Protein AF-X1CNG4-F1 (afdb_monomer_lite)

Organism: NCBI:txid412755

Sequence (117 aa):
MAKLIKRSDIDSLLSFEGVKAEIEKIETIDIAKAFQDRAEILRIYAKKVGKGLEVQNRCAEIKIRAEKKAGELLKVIPREKSREYQKLHDVTFEPKPSLSELGITNIQSHRWLLINS

pLDDT: mean 71.01, std 15.2, range [30.98, 88.62]

Structure (mmCIF, N/CA/C/O backbone):
data_AF-X1CNG4-F1
#
_entry.id   AF-X1CNG4-F1
#
loop_
_atom_site.group_PDB
_atom_site.id
_atom_site.type_symbol
_atom_site.label_atom_id
_atom_site.label_alt_id
_atom_site.label_comp_id
_atom_site.label_asym_id
_atom_site.label_entity_id
_atom_site.label_seq_id
_atom_site.pdbx_PDB_ins_code
_atom_site.Cartn_x
_atom_site.Cartn_y
_atom_site.Cartn_z
_atom_site.occupancy
_atom_site.B_iso_or_equiv
_atom_site.auth_seq_id
_atom_site.auth_comp_id
_atom_site.auth_asym_id
_atom_site.auth_atom_id
_atom_site.pdbx_PDB_model_num
ATOM 1 N N . MET A 1 1 ? -20.222 -3.733 -8.558 1.00 30.98 1 MET A N 1
ATOM 2 C CA . MET A 1 1 ? -20.655 -4.338 -7.278 1.00 30.98 1 MET A CA 1
ATOM 3 C C . MET A 1 1 ? -19.572 -4.115 -6.231 1.00 30.98 1 MET A C 1
ATOM 5 O O . MET A 1 1 ? -18.460 -4.586 -6.428 1.00 30.98 1 MET A O 1
ATOM 9 N N . ALA A 1 2 ? -19.852 -3.354 -5.170 1.00 37.84 2 ALA A N 1
ATOM 10 C CA . ALA A 1 2 ? -18.886 -3.109 -4.098 1.00 37.84 2 ALA A CA 1
ATOM 11 C C . ALA A 1 2 ? -18.745 -4.376 -3.240 1.00 37.84 2 ALA A C 1
ATOM 13 O O . ALA A 1 2 ? -19.699 -4.799 -2.590 1.00 37.84 2 ALA A O 1
ATOM 14 N N . LYS A 1 3 ? -17.572 -5.013 -3.275 1.00 47.31 3 LYS A N 1
ATOM 15 C CA . LYS A 1 3 ? -17.267 -6.190 -2.456 1.00 47.31 3 LYS A CA 1
ATOM 16 C C . LYS A 1 3 ? -17.283 -5.744 -0.988 1.00 47.31 3 LYS A C 1
ATOM 18 O O . LYS A 1 3 ? -16.450 -4.937 -0.583 1.00 47.31 3 LYS A O 1
ATOM 23 N N . LEU A 1 4 ? -18.283 -6.194 -0.226 1.00 50.19 4 LEU A N 1
ATOM 24 C CA . LEU A 1 4 ? -18.420 -5.903 1.203 1.00 50.19 4 LEU A CA 1
ATOM 25 C C . LEU A 1 4 ? -17.166 -6.393 1.933 1.00 50.19 4 LEU A C 1
ATOM 27 O O . LEU A 1 4 ? -16.911 -7.595 1.991 1.00 50.19 4 LEU A O 1
ATOM 31 N N . ILE A 1 5 ? -16.391 -5.456 2.474 1.00 58.69 5 ILE A N 1
ATOM 32 C CA . ILE A 1 5 ? -15.268 -5.753 3.362 1.00 58.69 5 ILE A CA 1
ATOM 33 C C . ILE A 1 5 ? -15.834 -6.380 4.631 1.00 58.69 5 ILE A C 1
ATOM 35 O O . ILE A 1 5 ? -16.693 -5.790 5.295 1.00 58.69 5 ILE A O 1
ATOM 39 N N . LYS A 1 6 ? -15.378 -7.588 4.956 1.00 64.81 6 LYS A N 1
ATOM 40 C CA . LYS A 1 6 ? -15.821 -8.319 6.142 1.00 64.81 6 LYS A CA 1
ATOM 41 C C . LYS A 1 6 ? -14.988 -7.871 7.341 1.00 64.81 6 LYS A C 1
ATOM 43 O O . LYS A 1 6 ? -13.827 -7.505 7.205 1.00 64.81 6 LYS A O 1
ATOM 48 N N . ARG A 1 7 ? -15.550 -7.963 8.553 1.00 60.12 7 ARG A N 1
ATOM 49 C CA . ARG A 1 7 ? -14.787 -7.734 9.799 1.00 60.12 7 ARG A CA 1
ATOM 50 C C . ARG A 1 7 ? -13.515 -8.590 9.870 1.00 60.12 7 ARG A C 1
ATOM 52 O O . ARG A 1 7 ? -12.504 -8.099 10.352 1.00 60.12 7 ARG A O 1
ATOM 59 N N . SER A 1 8 ? -13.549 -9.800 9.311 1.00 65.25 8 SER A N 1
ATOM 60 C CA . SER A 1 8 ? -12.395 -10.699 9.214 1.00 65.25 8 SER A CA 1
ATOM 61 C C . SER A 1 8 ? -11.216 -10.110 8.434 1.00 65.25 8 SER A C 1
ATOM 63 O O . SER A 1 8 ? -10.079 -10.425 8.754 1.00 65.25 8 SER A O 1
ATOM 65 N N . ASP A 1 9 ? -11.455 -9.230 7.452 1.00 64.81 9 ASP A N 1
ATOM 66 C CA . ASP A 1 9 ? -10.373 -8.572 6.707 1.00 64.81 9 ASP A CA 1
ATOM 67 C C . ASP A 1 9 ? -9.557 -7.620 7.602 1.00 64.81 9 ASP A C 1
ATOM 69 O O . ASP A 1 9 ? -8.378 -7.392 7.348 1.00 64.81 9 ASP A O 1
ATOM 73 N N . ILE A 1 10 ? -10.162 -7.081 8.671 1.00 61.69 10 ILE A N 1
ATOM 74 C CA . ILE A 1 10 ? -9.458 -6.261 9.669 1.00 61.69 10 ILE A CA 1
ATOM 75 C C . ILE A 1 10 ? -8.640 -7.139 10.614 1.00 61.69 10 ILE A C 1
ATOM 77 O O . ILE A 1 10 ? -7.531 -6.763 10.979 1.00 61.69 10 ILE A O 1
ATOM 81 N N . ASP A 1 11 ? -9.154 -8.305 10.998 1.00 63.53 11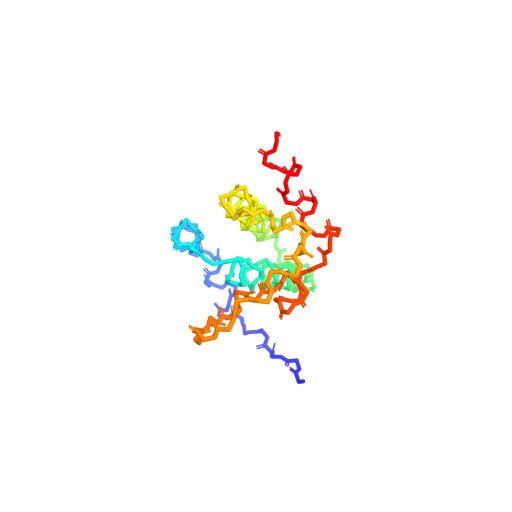 ASP A N 1
ATOM 82 C CA . ASP A 1 11 ? -8.381 -9.265 11.791 1.00 63.53 11 ASP A CA 1
ATOM 83 C C . ASP A 1 11 ? -7.161 -9.774 11.011 1.00 63.53 11 ASP A C 1
ATOM 85 O O . ASP A 1 11 ? -6.067 -9.859 11.562 1.00 63.53 11 ASP A O 1
ATOM 89 N N . SER A 1 12 ? -7.280 -9.968 9.694 1.00 59.53 12 SER A N 1
ATOM 90 C CA . SER A 1 12 ? -6.121 -10.260 8.839 1.00 59.53 12 SER A CA 1
ATOM 91 C C . SER A 1 12 ? -5.092 -9.118 8.794 1.00 59.53 12 SER A C 1
ATOM 93 O O . SER A 1 12 ? -3.903 -9.382 8.631 1.00 59.53 12 SER A O 1
ATOM 95 N N . LEU A 1 13 ? -5.502 -7.857 8.994 1.00 58.56 13 LEU A N 1
ATOM 96 C CA . LEU A 1 13 ? -4.569 -6.729 9.158 1.00 58.56 13 LEU A CA 1
ATOM 97 C C . LEU A 1 13 ? -3.864 -6.724 10.523 1.00 58.56 13 LEU A C 1
ATOM 99 O O . LEU A 1 13 ? -2.798 -6.115 10.656 1.00 58.56 13 LEU A O 1
ATOM 103 N N . LEU A 1 14 ? -4.437 -7.373 11.545 1.00 55.72 14 LEU A N 1
ATOM 104 C CA . LEU A 1 14 ? -3.756 -7.562 12.828 1.00 55.72 14 LEU A CA 1
ATOM 105 C C . LEU A 1 14 ? -2.575 -8.532 12.684 1.00 55.72 14 LEU A C 1
ATOM 107 O O . LEU A 1 14 ? -1.553 -8.303 13.331 1.00 55.72 14 LEU A O 1
ATOM 111 N N . SER A 1 15 ? -2.642 -9.494 11.753 1.00 64.94 15 SER A N 1
ATOM 112 C CA . SER A 1 15 ? -1.526 -10.351 11.301 1.00 64.94 15 SER A CA 1
ATOM 113 C C . SER A 1 15 ? -0.526 -9.615 10.392 1.00 64.94 15 SER A C 1
ATOM 115 O O . SER A 1 15 ? -0.047 -10.140 9.388 1.00 64.94 15 SER A O 1
ATOM 117 N N . PHE A 1 16 ? -0.214 -8.373 10.754 1.00 68.69 16 PHE A N 1
ATOM 118 C CA . PHE A 1 16 ? 0.617 -7.403 10.042 1.00 68.69 16 PHE A CA 1
ATOM 119 C C . PHE A 1 16 ? 1.921 -7.965 9.454 1.00 68.69 16 PHE A C 1
ATOM 121 O O . PHE A 1 16 ? 2.344 -7.543 8.381 1.00 68.69 16 PHE A O 1
ATOM 128 N N . GLU A 1 17 ? 2.549 -8.922 10.131 1.00 73.56 17 GLU A N 1
ATOM 129 C CA . GLU A 1 17 ? 3.792 -9.559 9.686 1.00 73.56 17 GLU A CA 1
ATOM 130 C C . GLU A 1 17 ? 3.605 -10.422 8.433 1.00 73.56 17 GLU A C 1
ATOM 132 O O . GLU A 1 17 ? 4.427 -10.355 7.520 1.00 73.56 17 GLU A O 1
ATOM 137 N N . GLY A 1 18 ? 2.494 -11.159 8.332 1.00 77.56 18 GLY A N 1
ATOM 138 C CA . GLY A 1 18 ? 2.190 -11.976 7.154 1.00 77.56 18 GLY A CA 1
ATOM 139 C C . GLY A 1 18 ? 1.978 -11.117 5.910 1.00 77.56 18 GLY A C 1
ATOM 140 O O . GLY A 1 18 ? 2.535 -11.402 4.854 1.00 77.56 18 GLY A O 1
ATOM 141 N N . VAL A 1 19 ? 1.264 -9.997 6.068 1.00 78.56 19 VAL A N 1
ATOM 142 C CA . VAL A 1 19 ? 1.023 -9.043 4.975 1.00 78.56 19 VAL A CA 1
ATOM 143 C C . VAL A 1 19 ? 2.331 -8.406 4.494 1.00 78.56 19 VAL A C 1
ATOM 145 O O . VAL A 1 19 ? 2.510 -8.202 3.297 1.00 78.56 19 VAL A O 1
ATOM 148 N N . LYS A 1 20 ? 3.279 -8.117 5.398 1.00 80.94 20 LYS A N 1
ATOM 149 C CA . LYS A 1 20 ? 4.606 -7.606 5.007 1.00 80.94 20 LYS A CA 1
ATOM 150 C C . LYS A 1 20 ? 5.382 -8.623 4.177 1.00 80.94 20 LYS A C 1
ATOM 152 O O . LYS A 1 20 ? 5.874 -8.265 3.110 1.00 80.94 20 LYS A O 1
ATOM 157 N N . ALA A 1 21 ? 5.453 -9.867 4.648 1.00 82.25 21 ALA A N 1
ATOM 158 C CA . ALA A 1 21 ? 6.148 -10.938 3.940 1.00 82.25 21 ALA A CA 1
ATOM 159 C C . ALA A 1 21 ? 5.522 -11.214 2.563 1.00 82.25 21 ALA A C 1
ATOM 161 O O . ALA A 1 21 ? 6.226 -11.549 1.612 1.00 82.25 21 ALA A O 1
ATOM 162 N N . GLU A 1 22 ? 4.205 -11.056 2.438 1.00 84.19 22 GLU A N 1
ATOM 163 C CA . GLU A 1 22 ? 3.504 -11.200 1.164 1.00 84.19 22 GLU A CA 1
ATOM 164 C C . GLU A 1 22 ? 3.833 -10.054 0.200 1.00 84.19 22 GLU A C 1
ATOM 166 O O . GLU A 1 22 ? 4.117 -10.317 -0.965 1.00 84.19 22 GLU A O 1
ATOM 171 N N . ILE A 1 23 ? 3.913 -8.807 0.689 1.00 83.88 23 ILE A N 1
ATOM 172 C CA . ILE A 1 23 ? 4.309 -7.643 -0.126 1.00 83.88 23 ILE A CA 1
ATOM 173 C C . ILE A 1 23 ? 5.731 -7.786 -0.674 1.00 83.88 23 ILE A C 1
ATOM 175 O O . ILE A 1 23 ? 5.991 -7.428 -1.823 1.00 83.88 23 ILE A O 1
ATOM 179 N N . GLU A 1 24 ? 6.661 -8.327 0.111 1.00 84.50 24 GLU A N 1
ATOM 180 C CA . GLU A 1 24 ? 8.042 -8.535 -0.344 1.00 84.50 24 GLU A CA 1
ATOM 181 C C . GLU A 1 24 ? 8.146 -9.547 -1.490 1.00 84.50 24 GLU A C 1
ATOM 183 O O . GLU A 1 24 ? 8.998 -9.388 -2.370 1.00 84.50 24 GLU A O 1
ATOM 188 N N . LYS A 1 25 ? 7.245 -10.534 -1.518 1.00 85.19 25 LYS A N 1
ATOM 189 C CA . LYS A 1 25 ? 7.158 -11.565 -2.561 1.00 85.19 25 LYS A CA 1
ATOM 190 C C . LYS A 1 25 ? 6.413 -11.107 -3.814 1.00 85.19 25 LYS A C 1
ATOM 192 O O . LYS A 1 25 ? 6.302 -11.879 -4.758 1.00 85.19 25 LYS A O 1
ATOM 197 N N . ILE A 1 26 ? 5.883 -9.884 -3.847 1.00 85.38 26 ILE A N 1
ATOM 198 C CA . ILE A 1 26 ? 5.191 -9.378 -5.033 1.00 85.38 26 ILE A CA 1
ATOM 199 C C . ILE A 1 26 ? 6.196 -9.167 -6.169 1.00 85.38 26 ILE A C 1
ATOM 201 O O . ILE A 1 26 ? 7.098 -8.336 -6.069 1.00 85.38 26 ILE A O 1
ATOM 205 N N . GLU A 1 27 ? 5.987 -9.874 -7.277 1.00 81.38 27 GLU A N 1
ATOM 206 C CA . GLU A 1 27 ? 6.821 -9.776 -8.485 1.00 81.38 27 GLU A CA 1
ATOM 207 C C . GLU A 1 27 ? 6.167 -8.941 -9.595 1.00 81.38 27 GLU A C 1
ATOM 209 O O . GLU A 1 27 ? 6.824 -8.538 -10.550 1.00 81.38 27 GLU A O 1
ATOM 214 N N . THR A 1 28 ? 4.865 -8.659 -9.481 1.00 78.50 28 THR A N 1
ATOM 215 C CA . THR A 1 28 ? 4.083 -7.969 -10.518 1.00 78.50 28 THR A CA 1
ATOM 216 C C . THR A 1 28 ? 3.417 -6.711 -9.973 1.00 78.50 28 THR A C 1
ATOM 218 O O . THR A 1 28 ? 2.867 -6.701 -8.872 1.00 78.50 28 THR A O 1
ATOM 221 N N . ILE A 1 29 ? 3.423 -5.640 -10.771 1.00 81.44 29 ILE A N 1
ATOM 222 C CA . ILE A 1 29 ? 2.887 -4.334 -10.362 1.00 81.44 29 ILE A CA 1
ATOM 223 C C . ILE A 1 29 ? 1.366 -4.377 -10.139 1.00 81.44 29 ILE A C 1
ATOM 225 O O . ILE A 1 29 ? 0.867 -3.700 -9.244 1.00 81.44 29 ILE A O 1
ATOM 229 N N . ASP A 1 30 ? 0.635 -5.195 -10.900 1.00 79.12 30 ASP A N 1
AT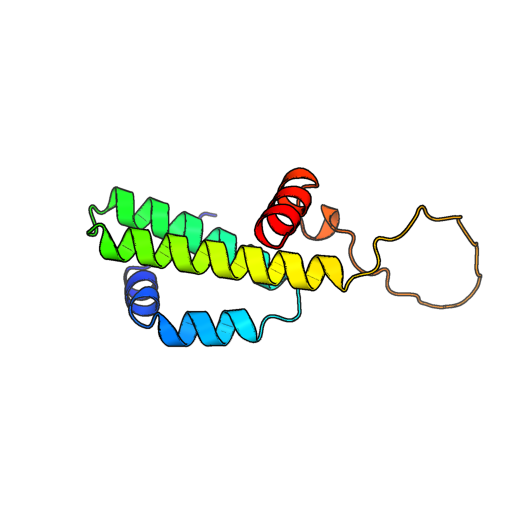OM 230 C CA . ASP A 1 30 ? -0.813 -5.387 -10.729 1.00 79.12 30 ASP A CA 1
ATOM 231 C C . ASP A 1 30 ? -1.174 -5.814 -9.298 1.00 79.12 30 ASP A C 1
ATOM 233 O O . ASP A 1 30 ? -2.001 -5.190 -8.631 1.00 79.12 30 ASP A O 1
ATOM 237 N N . ILE A 1 31 ? -0.451 -6.809 -8.778 1.00 81.50 31 ILE A N 1
ATOM 238 C CA . ILE A 1 31 ? -0.635 -7.313 -7.418 1.00 81.50 31 ILE A CA 1
ATOM 239 C C . ILE A 1 31 ? -0.301 -6.205 -6.409 1.00 81.50 31 ILE A C 1
ATOM 241 O O . ILE A 1 31 ? -1.081 -5.961 -5.489 1.00 81.50 31 ILE A O 1
ATOM 245 N N . ALA A 1 32 ? 0.800 -5.468 -6.603 1.00 83.62 32 ALA A N 1
ATOM 246 C CA . ALA A 1 32 ? 1.164 -4.349 -5.726 1.00 83.62 32 ALA A CA 1
ATOM 247 C C . ALA A 1 32 ? 0.058 -3.278 -5.657 1.00 83.62 32 ALA A C 1
ATOM 249 O O . ALA A 1 32 ? -0.268 -2.785 -4.573 1.00 83.62 32 ALA A O 1
ATOM 250 N N . LYS A 1 33 ? -0.570 -2.966 -6.796 1.00 83.62 33 LYS A N 1
ATOM 251 C CA . LYS A 1 33 ? -1.710 -2.047 -6.869 1.00 83.62 33 LYS A CA 1
ATOM 252 C C . LYS A 1 33 ? -2.941 -2.608 -6.154 1.00 83.62 33 LYS A C 1
ATOM 254 O O . LYS A 1 33 ? -3.557 -1.891 -5.368 1.00 83.62 33 LYS A O 1
ATOM 259 N N . ALA A 1 34 ? -3.272 -3.882 -6.351 1.00 82.81 34 ALA A N 1
ATOM 260 C CA . ALA A 1 34 ? -4.396 -4.515 -5.662 1.00 82.81 34 ALA A CA 1
ATOM 261 C C . ALA A 1 34 ? -4.236 -4.464 -4.128 1.00 82.81 34 ALA A C 1
ATOM 263 O O . ALA A 1 34 ? -5.204 -4.204 -3.406 1.00 82.81 34 ALA A O 1
ATOM 264 N N . PHE A 1 35 ? -3.010 -4.642 -3.623 1.00 83.88 35 PHE A N 1
ATOM 265 C CA . PHE A 1 35 ? -2.692 -4.463 -2.202 1.00 83.88 35 PHE A CA 1
ATOM 266 C C . PHE A 1 35 ? -2.865 -3.013 -1.742 1.00 83.88 35 PHE A C 1
ATOM 268 O O . PHE A 1 35 ? -3.438 -2.781 -0.674 1.00 83.88 35 PHE A O 1
ATOM 275 N N . GLN A 1 36 ? -2.415 -2.041 -2.539 1.00 84.44 36 GLN A N 1
ATOM 276 C CA . GLN A 1 36 ? -2.587 -0.617 -2.244 1.00 84.44 36 GLN A CA 1
ATOM 277 C C . GLN A 1 36 ? -4.074 -0.241 -2.143 1.00 84.44 36 GLN A C 1
ATOM 279 O O . GLN A 1 36 ? -4.487 0.373 -1.154 1.00 84.44 36 GLN A O 1
ATOM 284 N N . ASP A 1 37 ? -4.879 -0.646 -3.127 1.00 84.06 37 ASP A N 1
ATOM 285 C CA . ASP A 1 37 ? -6.315 -0.369 -3.170 1.00 84.06 37 ASP A CA 1
ATOM 286 C C . ASP A 1 37 ? -7.020 -1.014 -1.972 1.00 84.06 37 ASP A C 1
ATOM 288 O O . ASP A 1 37 ? -7.778 -0.355 -1.256 1.00 84.06 37 ASP A O 1
ATOM 292 N N . ARG A 1 38 ? -6.708 -2.280 -1.671 1.00 83.38 38 ARG A N 1
ATOM 293 C CA . ARG A 1 38 ? -7.268 -2.973 -0.504 1.00 83.38 38 ARG A CA 1
ATOM 294 C C . ARG A 1 38 ? -6.896 -2.274 0.806 1.00 83.38 38 ARG A C 1
ATOM 296 O O . ARG A 1 38 ? -7.770 -2.080 1.650 1.00 83.38 38 ARG A O 1
ATOM 303 N N . ALA A 1 39 ? -5.640 -1.858 0.968 1.00 84.12 39 ALA A N 1
ATOM 304 C CA . ALA A 1 39 ? -5.174 -1.148 2.159 1.00 84.12 39 ALA A CA 1
ATOM 305 C C . ALA A 1 39 ? -5.858 0.220 2.333 1.00 84.12 39 ALA A C 1
ATOM 307 O O . ALA A 1 39 ? -6.232 0.583 3.450 1.00 84.12 39 ALA A O 1
ATOM 308 N N . GLU A 1 40 ? -6.073 0.964 1.245 1.00 85.12 40 GLU A N 1
ATOM 309 C CA . GLU A 1 40 ? -6.763 2.258 1.286 1.00 85.12 40 GLU A CA 1
ATOM 310 C C . GLU A 1 40 ? -8.238 2.092 1.666 1.00 85.12 40 GLU A C 1
ATOM 312 O O . GLU A 1 40 ? -8.733 2.800 2.549 1.00 85.12 40 GLU A O 1
ATOM 317 N N . ILE A 1 41 ? -8.938 1.120 1.070 1.00 84.38 41 ILE A N 1
ATOM 318 C CA . ILE A 1 41 ? -10.345 0.886 1.411 1.00 84.38 41 ILE A CA 1
ATOM 319 C C . ILE A 1 41 ? -10.461 0.437 2.876 1.00 84.38 41 ILE A C 1
ATOM 321 O O . ILE A 1 41 ? -11.332 0.928 3.602 1.00 84.38 41 ILE A O 1
ATOM 325 N N . LEU A 1 42 ? -9.554 -0.426 3.350 1.00 81.50 42 LEU A N 1
ATOM 326 C CA . LEU A 1 42 ? -9.514 -0.849 4.752 1.00 81.50 42 LEU A CA 1
ATOM 327 C C . LEU A 1 42 ? -9.235 0.319 5.701 1.00 81.50 42 LEU A C 1
ATOM 329 O O . LEU A 1 42 ? -9.888 0.422 6.738 1.00 81.50 42 LEU A O 1
ATOM 333 N N . ARG A 1 43 ? -8.343 1.245 5.336 1.00 82.94 43 ARG A N 1
ATOM 334 C CA . ARG A 1 43 ? -8.083 2.465 6.113 1.00 82.94 43 ARG A CA 1
ATOM 335 C C . ARG A 1 43 ? -9.324 3.353 6.210 1.00 82.94 43 ARG A C 1
ATOM 337 O O . ARG A 1 43 ? -9.667 3.807 7.304 1.00 82.94 43 ARG A O 1
ATOM 344 N N . ILE A 1 44 ? -10.007 3.593 5.088 1.00 84.88 44 ILE A N 1
ATOM 345 C CA . ILE A 1 44 ? -11.247 4.385 5.046 1.00 84.88 44 ILE A CA 1
ATOM 346 C C . ILE A 1 44 ? -12.318 3.723 5.915 1.00 84.88 44 ILE A C 1
ATOM 348 O O . ILE A 1 44 ? -13.005 4.401 6.680 1.00 84.88 44 ILE A O 1
ATOM 352 N N . TYR A 1 45 ? -12.444 2.402 5.830 1.00 79.50 45 TYR A N 1
ATOM 353 C CA . TYR A 1 45 ? -13.390 1.648 6.639 1.00 79.50 45 TYR A CA 1
ATOM 354 C C . TYR A 1 45 ? -13.035 1.688 8.134 1.00 79.50 45 TYR A C 1
ATOM 356 O O . TYR A 1 45 ? -13.900 1.989 8.952 1.00 79.50 45 TYR A O 1
ATOM 364 N N . ALA A 1 46 ? -11.766 1.488 8.500 1.00 80.38 46 ALA A N 1
ATOM 365 C CA . ALA A 1 46 ? -11.286 1.604 9.878 1.00 80.38 46 ALA A CA 1
ATOM 366 C C . ALA A 1 46 ? -11.584 2.993 10.465 1.00 80.38 46 ALA A C 1
ATOM 368 O O . ALA A 1 46 ? -12.048 3.092 11.602 1.00 80.38 46 ALA A O 1
ATOM 369 N N . LYS A 1 47 ? -11.410 4.052 9.662 1.00 82.00 47 LYS A N 1
ATOM 370 C CA . LYS A 1 47 ? -11.788 5.422 10.031 1.00 82.00 47 LYS A CA 1
ATOM 371 C C . LYS A 1 47 ? -13.300 5.564 10.240 1.00 82.00 47 LYS A C 1
ATOM 373 O O . LYS A 1 47 ? -13.714 6.165 11.225 1.00 82.00 47 LYS A O 1
ATOM 378 N N . LYS A 1 48 ? -14.123 4.989 9.355 1.00 80.19 48 LYS A N 1
ATOM 379 C CA . LYS A 1 48 ? -15.597 5.025 9.460 1.00 80.19 48 LYS A CA 1
ATOM 380 C C . LYS A 1 48 ? -16.135 4.269 10.676 1.00 80.19 48 LYS A C 1
ATOM 382 O O . LYS A 1 48 ? -17.101 4.714 11.279 1.00 80.19 48 LYS A O 1
ATOM 387 N N . VAL A 1 49 ? -15.522 3.143 11.034 1.00 77.62 49 VAL A N 1
ATOM 388 C CA . VAL A 1 49 ? -15.939 2.303 12.173 1.00 77.62 49 VAL A CA 1
ATOM 389 C C . VAL A 1 49 ? -15.358 2.810 13.504 1.00 77.62 49 VAL A C 1
ATOM 391 O O . VAL A 1 49 ? -15.634 2.238 14.553 1.00 77.62 49 VAL A O 1
ATOM 394 N N . GLY A 1 50 ? -14.553 3.880 13.492 1.00 72.69 50 GLY A N 1
ATOM 395 C CA . GLY A 1 50 ? -13.927 4.414 14.704 1.00 72.69 50 GLY A CA 1
ATOM 396 C C . GLY A 1 50 ? -12.883 3.470 15.306 1.00 72.69 50 GLY A C 1
ATOM 397 O O . GLY A 1 50 ? -12.653 3.486 16.513 1.00 72.69 50 GLY A O 1
ATOM 398 N N . LYS A 1 51 ? -12.248 2.618 14.487 1.00 68.19 51 LYS A N 1
ATOM 399 C CA . LYS A 1 51 ? -11.107 1.811 14.939 1.00 68.19 51 LYS A CA 1
ATOM 400 C C . LYS A 1 51 ? -9.944 2.748 15.281 1.00 68.19 51 LYS A C 1
ATOM 402 O O . LYS A 1 51 ? -9.689 3.720 14.563 1.00 68.19 51 LYS A O 1
ATOM 407 N N . GLY A 1 52 ? -9.264 2.443 16.388 1.00 75.38 52 GLY A N 1
ATOM 408 C CA . GLY A 1 52 ? -8.191 3.265 16.949 1.00 75.38 52 GLY A CA 1
ATOM 409 C C . GLY A 1 52 ? -7.077 3.593 15.950 1.00 75.38 52 GLY A C 1
ATOM 410 O O . GLY A 1 52 ? -6.907 2.914 14.932 1.00 75.38 52 GLY A O 1
ATOM 411 N N . LEU A 1 53 ? -6.302 4.637 16.263 1.00 78.44 53 LEU A N 1
ATOM 412 C CA . LEU A 1 53 ? -5.229 5.159 15.405 1.00 78.44 53 LEU A CA 1
ATOM 413 C C . LEU A 1 53 ? -4.226 4.080 14.977 1.00 78.44 53 LEU A C 1
ATOM 415 O O . LEU A 1 53 ? -3.714 4.131 13.865 1.00 78.44 53 LEU A O 1
ATOM 419 N N . GLU A 1 54 ? -4.005 3.061 15.806 1.00 80.31 54 GLU A N 1
ATOM 420 C CA . GLU A 1 54 ? -3.102 1.953 15.499 1.00 80.31 54 GLU A CA 1
ATOM 421 C C . GLU A 1 54 ? -3.498 1.191 14.224 1.00 80.31 54 GLU A C 1
ATOM 423 O O . GLU A 1 54 ? -2.657 0.958 13.358 1.00 80.31 54 GLU A O 1
ATOM 428 N N . VAL A 1 55 ? -4.783 0.866 14.042 1.00 79.12 55 VAL A N 1
ATOM 429 C CA . VAL A 1 55 ? -5.259 0.146 12.845 1.00 79.12 55 VAL A CA 1
ATOM 430 C C . VAL A 1 55 ? -5.110 1.021 11.601 1.00 79.12 55 VAL A C 1
ATOM 432 O O . VAL A 1 55 ? -4.727 0.540 10.534 1.00 79.12 55 VAL A O 1
ATOM 435 N N . GLN A 1 56 ? -5.363 2.323 11.740 1.00 80.81 56 GLN A N 1
ATOM 436 C CA . GLN A 1 56 ? -5.210 3.280 10.645 1.00 80.81 56 GLN A CA 1
ATOM 437 C C . GLN A 1 56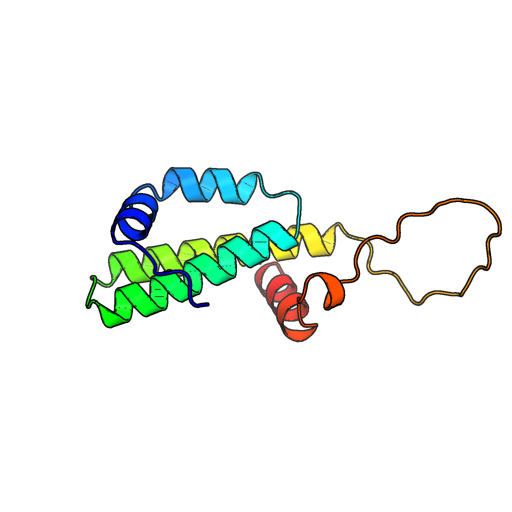 ? -3.738 3.432 10.239 1.00 80.81 56 GLN A C 1
ATOM 439 O O . GLN A 1 56 ? -3.436 3.444 9.043 1.00 80.81 56 GLN A O 1
ATOM 444 N N . ASN A 1 57 ? -2.833 3.487 11.220 1.00 85.88 57 ASN A N 1
ATOM 445 C CA . ASN A 1 57 ? -1.390 3.567 11.004 1.00 85.88 57 ASN A CA 1
ATOM 446 C C . ASN A 1 57 ? -0.851 2.288 10.357 1.00 85.88 57 ASN A C 1
ATOM 448 O O . ASN A 1 57 ? -0.096 2.376 9.392 1.00 85.88 57 ASN A O 1
ATOM 452 N N . ARG A 1 58 ? -1.304 1.104 10.795 1.00 84.81 58 ARG A N 1
ATOM 453 C CA . ARG A 1 58 ? -0.939 -0.173 10.155 1.00 84.81 58 ARG A CA 1
ATOM 454 C C . ARG A 1 58 ? -1.370 -0.220 8.685 1.00 84.81 58 ARG A C 1
ATOM 456 O O . ARG A 1 58 ? -0.574 -0.610 7.834 1.00 84.81 58 ARG A O 1
ATOM 463 N N . CYS A 1 59 ? -2.586 0.232 8.362 1.00 83.12 59 CYS A N 1
ATOM 464 C CA . CYS A 1 59 ? -3.050 0.307 6.969 1.00 83.12 59 CYS A CA 1
ATOM 465 C C . CYS A 1 59 ? -2.206 1.281 6.134 1.00 83.12 59 CYS A C 1
ATOM 467 O O . CYS A 1 59 ? -1.865 0.987 4.989 1.00 83.12 59 CYS A O 1
ATOM 469 N N . ALA A 1 60 ? -1.855 2.437 6.705 1.00 85.75 60 ALA A N 1
ATOM 470 C CA . ALA A 1 60 ? -0.989 3.407 6.043 1.00 85.75 60 ALA A CA 1
ATOM 471 C C . ALA A 1 60 ? 0.418 2.834 5.792 1.00 85.75 60 ALA A C 1
ATOM 473 O O . ALA A 1 60 ? 0.966 3.022 4.709 1.00 85.75 60 ALA A O 1
ATOM 474 N N . GLU A 1 61 ? 0.975 2.081 6.743 1.00 87.00 61 GLU A N 1
ATOM 475 C CA . GLU A 1 61 ? 2.288 1.448 6.595 1.00 87.00 61 GLU A CA 1
ATOM 476 C C . GLU A 1 61 ? 2.291 0.369 5.497 1.00 87.00 61 GLU A C 1
ATOM 478 O O . GLU A 1 61 ? 3.209 0.319 4.677 1.00 87.00 61 GLU A O 1
ATOM 483 N N . ILE A 1 62 ? 1.244 -0.464 5.439 1.00 86.12 62 ILE A N 1
ATOM 484 C CA . ILE A 1 62 ? 1.048 -1.468 4.377 1.00 86.12 62 ILE A CA 1
ATOM 485 C C . ILE A 1 62 ? 1.009 -0.794 3.006 1.00 86.12 62 ILE A C 1
ATOM 487 O O . ILE A 1 62 ? 1.711 -1.220 2.087 1.00 86.12 62 ILE A O 1
ATOM 491 N N . LYS A 1 63 ? 0.237 0.291 2.884 1.00 86.62 63 LYS A N 1
ATOM 492 C CA . LYS A 1 63 ? 0.149 1.067 1.647 1.00 86.62 63 LYS A CA 1
ATOM 493 C C . LYS A 1 63 ? 1.524 1.567 1.204 1.00 86.62 63 LYS A C 1
ATOM 495 O O . LYS A 1 63 ? 1.906 1.338 0.062 1.00 86.62 63 LYS A O 1
ATOM 500 N N . ILE A 1 64 ? 2.280 2.198 2.102 1.00 88.62 64 ILE A N 1
ATOM 501 C CA . ILE A 1 64 ? 3.609 2.743 1.783 1.00 88.62 64 ILE A CA 1
ATOM 502 C C . ILE A 1 64 ? 4.565 1.633 1.327 1.00 88.62 64 ILE A C 1
ATOM 504 O O . ILE A 1 64 ? 5.317 1.828 0.372 1.00 88.62 64 ILE A O 1
ATOM 508 N N . ARG A 1 65 ? 4.528 0.447 1.951 1.00 86.56 65 ARG A N 1
ATOM 509 C CA . ARG A 1 65 ? 5.363 -0.682 1.506 1.00 86.56 65 ARG A CA 1
ATOM 510 C C . ARG A 1 65 ? 4.980 -1.196 0.125 1.00 86.56 65 ARG A C 1
ATOM 512 O O . ARG A 1 65 ? 5.874 -1.444 -0.679 1.00 86.56 65 ARG A O 1
ATOM 519 N N . ALA A 1 66 ? 3.686 -1.320 -0.160 1.00 86.19 66 ALA A N 1
ATOM 520 C CA . ALA A 1 66 ? 3.218 -1.713 -1.485 1.00 86.19 66 ALA A CA 1
ATOM 521 C C . ALA A 1 66 ? 3.649 -0.694 -2.557 1.00 86.19 66 ALA A C 1
ATOM 523 O O . ALA A 1 66 ? 4.144 -1.084 -3.610 1.00 86.19 66 ALA A O 1
ATOM 524 N N . GLU A 1 67 ? 3.554 0.608 -2.263 1.00 85.69 67 GLU A N 1
ATOM 525 C CA . GL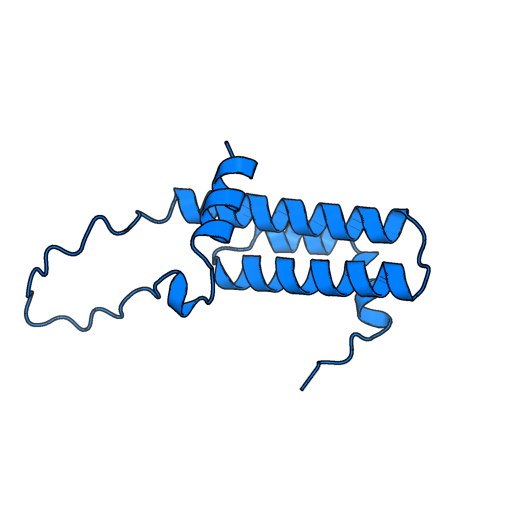U A 1 67 ? 4.021 1.683 -3.153 1.00 85.69 67 GLU A CA 1
ATOM 526 C C . GLU A 1 67 ? 5.540 1.624 -3.372 1.00 85.69 67 GLU A C 1
ATOM 528 O O . GLU A 1 67 ? 6.008 1.772 -4.502 1.00 85.69 67 GLU A O 1
ATOM 533 N N . LYS A 1 68 ? 6.314 1.347 -2.315 1.00 86.81 68 LYS A N 1
ATOM 534 C CA . LYS A 1 68 ? 7.768 1.188 -2.413 1.00 86.81 68 LYS A CA 1
ATOM 535 C C . LYS A 1 68 ? 8.137 0.008 -3.314 1.00 86.81 68 LYS A C 1
ATOM 537 O O . LYS A 1 68 ? 8.963 0.185 -4.207 1.00 86.81 68 LYS A O 1
ATOM 542 N N . LYS A 1 69 ? 7.487 -1.146 -3.128 1.00 85.38 69 LYS A N 1
ATOM 543 C CA . LYS A 1 69 ? 7.692 -2.342 -3.958 1.00 85.38 69 LYS A CA 1
ATOM 544 C C . LYS A 1 69 ? 7.282 -2.102 -5.411 1.00 85.38 69 LYS A C 1
ATOM 546 O O . LYS A 1 69 ? 8.017 -2.463 -6.323 1.00 85.38 69 LYS A O 1
ATOM 551 N N . ALA A 1 70 ? 6.154 -1.428 -5.638 1.00 84.25 70 ALA A N 1
ATOM 552 C CA . ALA A 1 70 ? 5.728 -1.033 -6.977 1.00 84.25 70 ALA A CA 1
ATOM 553 C C . ALA A 1 70 ? 6.763 -0.117 -7.655 1.00 84.25 70 ALA A C 1
ATOM 555 O O . ALA A 1 70 ? 7.055 -0.290 -8.837 1.00 84.25 70 ALA A O 1
ATOM 556 N N . GLY A 1 71 ? 7.362 0.815 -6.906 1.00 83.38 71 GLY A N 1
ATOM 557 C CA . GLY A 1 71 ? 8.466 1.654 -7.376 1.00 83.38 71 GLY A CA 1
ATOM 558 C C . GLY A 1 71 ? 9.721 0.858 -7.753 1.00 83.38 71 GLY A C 1
ATOM 559 O O . GLY A 1 71 ? 10.324 1.142 -8.785 1.00 83.38 71 GLY A O 1
ATOM 560 N N . GLU A 1 72 ? 10.096 -0.159 -6.970 1.00 85.06 72 GLU A N 1
ATOM 561 C CA . GLU A 1 72 ? 11.216 -1.064 -7.294 1.00 85.06 72 GLU A CA 1
ATOM 562 C C . GLU A 1 72 ? 10.950 -1.835 -8.587 1.00 85.06 72 GLU A C 1
ATOM 564 O O . GLU A 1 72 ? 11.780 -1.822 -9.494 1.00 85.06 72 GLU A O 1
ATOM 569 N N . LEU A 1 73 ? 9.762 -2.430 -8.717 1.00 82.06 73 LEU A N 1
ATOM 570 C CA . LEU A 1 73 ? 9.360 -3.146 -9.929 1.00 82.06 73 LEU A CA 1
ATOM 571 C C . LEU A 1 73 ? 9.353 -2.216 -11.153 1.00 82.06 73 LEU A C 1
ATOM 573 O O . LEU A 1 73 ? 9.837 -2.594 -12.216 1.00 82.06 73 LEU A O 1
ATOM 577 N N . LEU A 1 74 ? 8.895 -0.969 -11.002 1.00 78.88 74 LEU A N 1
ATOM 578 C CA . LEU A 1 74 ? 8.933 0.040 -12.068 1.00 78.88 74 LEU A CA 1
ATOM 579 C C . LEU A 1 74 ? 10.351 0.475 -12.469 1.00 78.88 74 LEU A C 1
ATOM 581 O O . LEU A 1 74 ? 10.536 0.886 -13.613 1.00 78.88 74 LEU A O 1
ATOM 585 N N . LYS A 1 75 ? 11.336 0.424 -11.562 1.00 77.38 75 LYS A N 1
ATOM 586 C CA . LYS A 1 75 ? 12.747 0.707 -11.889 1.00 77.38 75 LYS A CA 1
ATOM 587 C C . LYS A 1 75 ? 13.374 -0.425 -12.706 1.00 77.38 75 LYS A C 1
ATOM 589 O O . LYS A 1 75 ? 14.222 -0.157 -13.552 1.00 77.38 75 LYS A O 1
ATOM 594 N N . VAL A 1 76 ? 12.968 -1.669 -12.442 1.00 71.75 76 VAL A N 1
ATOM 595 C CA . VAL A 1 76 ? 13.491 -2.865 -13.125 1.00 71.75 76 VAL A CA 1
ATOM 596 C C . VAL A 1 76 ? 12.844 -3.063 -14.495 1.00 71.75 76 VAL A C 1
ATOM 598 O O . VAL A 1 76 ? 13.496 -3.559 -15.411 1.00 71.75 76 VAL A O 1
ATOM 601 N N . ILE A 1 77 ? 11.583 -2.655 -14.674 1.00 65.19 77 ILE A N 1
ATOM 602 C CA . ILE A 1 77 ? 10.943 -2.694 -15.990 1.00 65.19 77 ILE A CA 1
ATOM 603 C C . ILE A 1 77 ? 11.579 -1.614 -16.871 1.00 65.19 77 ILE A C 1
ATOM 605 O O . ILE A 1 77 ? 11.445 -0.423 -16.568 1.00 65.19 77 ILE A O 1
ATOM 609 N N . PRO A 1 78 ? 12.246 -1.983 -17.981 1.00 55.59 78 PRO A N 1
ATOM 610 C CA . PRO A 1 78 ? 12.715 -0.994 -18.929 1.00 55.59 78 PRO A CA 1
ATOM 611 C C . PRO A 1 78 ? 11.492 -0.239 -19.442 1.00 55.59 78 PRO A C 1
ATOM 613 O O . PRO A 1 78 ? 10.602 -0.821 -20.061 1.00 55.59 78 PRO A O 1
ATOM 616 N N . ARG A 1 79 ? 11.426 1.064 -19.142 1.00 55.50 79 ARG A N 1
ATOM 617 C CA . ARG A 1 79 ? 10.464 1.963 -19.779 1.00 55.50 79 ARG A CA 1
ATOM 618 C C . ARG A 1 79 ? 10.641 1.769 -21.273 1.00 55.50 79 ARG A C 1
ATOM 620 O O . ARG A 1 79 ? 11.743 1.998 -21.771 1.00 55.50 79 ARG A O 1
ATOM 627 N N . GLU A 1 80 ? 9.593 1.314 -21.951 1.00 48.41 80 GLU A N 1
ATOM 628 C CA . GLU A 1 80 ? 9.564 1.199 -23.403 1.00 48.41 80 GLU A CA 1
ATOM 629 C C . GLU A 1 80 ? 9.815 2.611 -23.946 1.00 48.41 80 GLU A C 1
ATOM 631 O O . GLU A 1 80 ? 8.919 3.455 -23.997 1.00 48.41 80 GLU A O 1
ATOM 636 N N . LYS A 1 81 ? 11.091 2.927 -24.214 1.00 39.66 81 LYS A N 1
ATOM 637 C CA . LYS A 1 81 ? 11.473 4.105 -24.981 1.00 39.66 81 LYS A CA 1
ATOM 638 C C . LYS A 1 81 ? 10.737 3.921 -26.291 1.00 39.66 81 LYS A C 1
ATOM 640 O O . LYS A 1 81 ? 10.959 2.909 -26.942 1.00 39.66 81 LYS A O 1
ATOM 645 N N . SER A 1 82 ? 9.819 4.845 -26.556 1.00 40.44 82 SER A N 1
ATOM 646 C CA . SER A 1 82 ? 9.159 5.122 -27.826 1.00 40.44 82 SER A CA 1
ATOM 647 C C . SER A 1 82 ? 9.309 3.996 -28.840 1.00 40.44 82 SER A C 1
ATOM 649 O O . SER A 1 82 ? 10.389 3.850 -29.403 1.00 40.44 82 SER A O 1
ATOM 651 N N . ARG A 1 83 ? 8.237 3.234 -29.090 1.00 42.12 83 ARG A N 1
ATOM 652 C CA . ARG A 1 83 ? 8.151 2.320 -30.234 1.00 42.12 83 ARG A CA 1
ATOM 653 C C . ARG A 1 83 ? 8.589 3.057 -31.504 1.00 42.12 83 ARG A C 1
ATOM 655 O O . ARG A 1 83 ? 7.770 3.669 -32.185 1.00 42.12 83 ARG A O 1
ATOM 662 N N . GLU A 1 84 ? 9.864 2.959 -31.859 1.00 40.31 84 GLU A N 1
ATOM 663 C CA . GLU A 1 84 ? 10.204 2.743 -33.249 1.00 40.31 84 GLU A CA 1
ATOM 664 C C . GLU A 1 84 ? 9.456 1.465 -33.596 1.00 40.31 84 GLU A C 1
ATOM 666 O O . GLU A 1 84 ? 9.743 0.391 -33.071 1.00 40.31 84 GLU A O 1
ATOM 671 N N . TYR A 1 85 ? 8.390 1.632 -34.372 1.00 41.56 85 TYR A N 1
ATOM 672 C CA . TYR A 1 85 ? 7.620 0.566 -34.987 1.00 41.56 85 TYR A CA 1
ATOM 673 C C . TYR A 1 85 ? 8.571 -0.236 -35.889 1.00 41.56 85 TYR A C 1
ATOM 675 O O . TYR A 1 85 ? 8.561 -0.106 -37.112 1.00 41.56 85 TYR A O 1
ATOM 683 N N . GLN A 1 86 ? 9.436 -1.060 -35.302 1.00 41.50 86 GLN A N 1
ATOM 684 C CA . GLN A 1 86 ? 10.125 -2.093 -36.046 1.00 41.50 86 GLN A CA 1
ATOM 685 C C . GLN A 1 86 ? 9.073 -3.159 -36.316 1.00 41.50 86 GLN A C 1
ATOM 687 O O . GLN A 1 86 ? 8.760 -3.996 -35.474 1.00 41.50 86 GLN A O 1
ATOM 692 N N . LYS A 1 87 ? 8.458 -3.045 -37.497 1.00 42.97 87 LYS A N 1
ATOM 693 C CA . LYS A 1 87 ? 7.684 -4.104 -38.138 1.00 42.97 87 LYS A CA 1
ATOM 694 C C . LYS A 1 87 ? 8.603 -5.314 -38.310 1.00 42.97 87 LYS A C 1
ATOM 696 O O . LYS A 1 87 ? 9.168 -5.511 -39.380 1.00 42.97 87 LYS A O 1
ATOM 701 N N . LEU A 1 88 ? 8.774 -6.107 -37.264 1.00 44.09 88 LEU A N 1
ATOM 702 C CA . LEU A 1 88 ? 9.322 -7.443 -37.396 1.00 44.09 88 LEU A CA 1
ATOM 703 C C . LEU A 1 88 ? 8.133 -8.372 -37.597 1.00 44.09 88 LEU A C 1
ATOM 705 O O . LEU A 1 88 ? 7.309 -8.584 -36.710 1.00 44.09 88 LEU A O 1
ATOM 709 N N . HIS A 1 89 ? 8.006 -8.801 -38.850 1.00 44.66 89 HIS A N 1
ATOM 710 C CA . HIS A 1 89 ? 7.206 -9.944 -39.251 1.00 44.66 89 HIS A CA 1
ATOM 711 C C . HIS A 1 89 ? 7.565 -11.137 -38.357 1.00 44.66 89 HIS A C 1
ATOM 713 O O . HIS A 1 89 ? 8.740 -11.358 -38.075 1.00 44.66 89 HIS A O 1
ATOM 719 N N . ASP A 1 90 ? 6.553 -11.920 -38.000 1.00 43.56 90 ASP A N 1
ATOM 720 C CA . ASP A 1 90 ? 6.722 -13.301 -37.551 1.00 43.56 90 ASP A CA 1
ATOM 721 C C . ASP A 1 90 ? 7.431 -13.512 -36.201 1.00 43.56 90 ASP A C 1
ATOM 723 O O . ASP A 1 90 ? 8.496 -14.108 -36.098 1.00 43.56 90 ASP A O 1
ATOM 727 N N . VAL A 1 91 ? 6.788 -13.068 -35.120 1.00 46.28 91 VAL A N 1
ATOM 728 C CA . VAL A 1 91 ? 6.812 -13.788 -33.837 1.00 46.28 91 VAL A CA 1
ATOM 729 C C . VAL A 1 91 ? 5.585 -13.374 -33.036 1.00 46.28 91 VAL A C 1
ATOM 731 O O . VAL A 1 91 ? 5.294 -12.183 -32.925 1.00 46.28 91 VAL A O 1
ATOM 734 N N . THR A 1 92 ? 4.865 -14.343 -32.470 1.00 43.56 92 THR A N 1
ATOM 735 C CA . THR A 1 92 ? 3.787 -14.129 -31.494 1.00 43.56 92 THR A CA 1
ATOM 736 C C . THR A 1 92 ? 4.381 -13.506 -30.229 1.00 43.56 92 THR A C 1
ATOM 738 O O . THR A 1 92 ? 4.645 -14.181 -29.239 1.00 43.56 92 THR A O 1
ATOM 741 N N . PHE A 1 93 ? 4.691 -12.214 -30.285 1.00 45.44 93 PHE A N 1
ATOM 742 C CA . PHE A 1 93 ? 5.158 -11.450 -29.145 1.00 45.44 93 PHE A CA 1
ATOM 743 C C . PHE A 1 93 ? 3.910 -11.075 -28.357 1.00 45.44 93 PHE A C 1
ATOM 745 O O . PHE A 1 93 ? 3.177 -10.177 -28.765 1.00 45.44 93 PHE A O 1
ATOM 752 N N . GLU A 1 94 ? 3.619 -11.796 -27.273 1.00 48.94 94 GLU A N 1
ATOM 753 C CA . GLU A 1 94 ? 2.598 -11.344 -26.332 1.00 48.94 94 GLU A CA 1
ATOM 754 C C . GLU A 1 94 ? 3.041 -9.967 -25.813 1.00 48.94 94 GLU A C 1
ATOM 756 O O . GLU A 1 94 ? 4.089 -9.863 -25.162 1.00 48.94 94 GLU A O 1
ATOM 761 N N . PRO A 1 95 ? 2.331 -8.876 -26.158 1.00 50.03 95 PRO A N 1
ATOM 762 C CA . PRO A 1 95 ? 2.733 -7.555 -25.719 1.00 50.03 95 PRO A CA 1
ATOM 763 C C . PRO A 1 95 ? 2.633 -7.522 -24.195 1.00 50.03 95 PRO A C 1
ATOM 765 O O . PRO A 1 95 ? 1.576 -7.800 -23.628 1.00 50.03 95 PRO A O 1
ATOM 768 N N . LYS A 1 96 ? 3.737 -7.187 -23.515 1.00 54.12 96 LYS A N 1
ATOM 769 C CA . LYS A 1 96 ? 3.682 -6.916 -22.076 1.00 54.12 96 LYS A CA 1
ATOM 770 C C . LYS A 1 96 ? 2.661 -5.795 -21.848 1.00 54.12 96 LYS A C 1
ATOM 772 O O . LYS A 1 96 ? 2.746 -4.778 -22.541 1.00 54.12 96 LYS A O 1
ATOM 777 N N . PRO A 1 97 ? 1.718 -5.960 -20.904 1.00 59.50 97 PRO A N 1
ATOM 778 C CA . PRO A 1 97 ? 0.656 -4.991 -20.698 1.00 59.50 97 PRO A CA 1
ATOM 779 C C . PRO A 1 97 ? 1.251 -3.630 -20.342 1.00 59.50 97 PRO A C 1
ATOM 781 O O . PRO A 1 97 ? 2.103 -3.497 -19.458 1.00 59.50 97 PRO A O 1
ATOM 784 N N . SER A 1 98 ? 0.802 -2.609 -21.059 1.00 66.12 98 SER A N 1
ATOM 785 C CA . SER A 1 98 ? 1.114 -1.216 -20.785 1.00 66.12 98 SER A CA 1
ATOM 786 C C . SER A 1 98 ? 0.605 -0.820 -19.395 1.00 66.12 98 SER A C 1
ATOM 788 O O . SER A 1 98 ? -0.369 -1.368 -18.876 1.00 66.12 98 SER A O 1
ATOM 790 N N . LEU A 1 99 ? 1.232 0.185 -18.776 1.00 68.75 99 LEU A N 1
ATOM 791 C CA . LEU A 1 99 ? 0.801 0.689 -17.462 1.00 68.75 99 LEU A CA 1
ATOM 792 C C . LEU A 1 99 ? -0.685 1.095 -17.456 1.00 68.75 99 LEU A C 1
ATOM 794 O O . LEU A 1 99 ? -1.370 0.918 -16.451 1.00 68.75 99 LEU A O 1
ATOM 798 N N . SER A 1 100 ? -1.191 1.582 -18.593 1.00 66.94 100 SER A N 1
ATOM 799 C CA . SER A 1 100 ? -2.600 1.921 -18.790 1.00 66.94 100 SER A CA 1
ATOM 800 C C . SER A 1 100 ? -3.520 0.697 -18.800 1.00 66.94 100 SER A C 1
ATOM 802 O O . SER A 1 100 ? -4.607 0.775 -18.231 1.00 66.94 100 SER A O 1
ATOM 804 N N . GLU A 1 101 ? -3.090 -0.435 -19.365 1.00 64.62 101 GLU A N 1
ATOM 805 C CA . GLU A 1 101 ? -3.839 -1.707 -19.341 1.00 64.62 101 GLU A CA 1
ATOM 806 C C . GLU A 1 101 ? -3.890 -2.323 -17.934 1.00 64.62 101 GLU A C 1
ATOM 808 O O . GLU A 1 101 ? -4.884 -2.942 -17.568 1.00 64.62 101 GLU A O 1
ATOM 813 N N . LEU A 1 102 ? -2.885 -2.053 -17.095 1.00 67.94 102 LEU A N 1
ATOM 814 C CA . LEU A 1 102 ? -2.882 -2.386 -15.658 1.00 67.94 102 LEU A CA 1
ATOM 815 C C . LEU A 1 102 ? -3.716 -1.389 -14.814 1.00 67.94 102 LEU A C 1
ATOM 817 O O . LEU A 1 102 ? -3.787 -1.449 -13.579 1.00 67.94 102 LEU A O 1
ATOM 821 N N . GLY A 1 103 ? -4.337 -0.405 -15.473 1.00 71.38 103 GLY A N 1
ATOM 822 C CA . GLY A 1 103 ? -5.101 0.675 -14.856 1.00 71.38 103 GLY A CA 1
ATOM 823 C C . GLY A 1 103 ? -4.258 1.590 -13.962 1.00 71.38 103 GLY A C 1
ATOM 824 O O . GLY A 1 103 ? -4.796 2.181 -13.023 1.00 71.38 103 GLY A O 1
ATOM 825 N N . ILE A 1 104 ? -2.943 1.647 -14.161 1.00 77.19 104 ILE A N 1
ATOM 826 C CA . ILE A 1 104 ? -2.034 2.503 -13.396 1.00 77.19 104 ILE A CA 1
ATOM 827 C C . ILE A 1 104 ? -1.905 3.827 -14.139 1.00 77.19 104 ILE A C 1
ATOM 829 O O . ILE A 1 104 ? -1.496 3.883 -15.299 1.00 77.19 104 ILE A O 1
ATOM 833 N N . THR A 1 105 ? -2.239 4.922 -13.464 1.00 79.06 105 THR A N 1
ATOM 834 C CA . THR A 1 105 ? -2.067 6.256 -14.047 1.00 79.06 105 THR A CA 1
ATOM 835 C C . THR A 1 105 ? -0.593 6.672 -14.049 1.00 79.06 105 THR A C 1
ATOM 837 O O . THR A 1 105 ? 0.189 6.284 -13.177 1.00 79.06 105 THR A O 1
ATOM 840 N N . ASN A 1 106 ? -0.206 7.531 -14.998 1.00 75.69 106 ASN A N 1
ATOM 841 C CA . ASN A 1 106 ? 1.155 8.075 -15.064 1.00 75.69 106 ASN A CA 1
ATOM 842 C C . ASN A 1 106 ? 1.537 8.789 -13.749 1.00 75.69 106 ASN A C 1
ATOM 844 O O . ASN A 1 106 ? 2.614 8.560 -13.203 1.00 75.69 106 ASN A O 1
ATOM 848 N N . ILE A 1 107 ? 0.590 9.535 -13.166 1.00 79.38 107 ILE A N 1
ATOM 849 C CA . ILE A 1 107 ? 0.745 10.222 -11.875 1.00 79.38 107 ILE A CA 1
ATOM 850 C C . ILE A 1 107 ? 1.041 9.230 -10.739 1.00 79.38 107 ILE A C 1
ATOM 852 O O . ILE A 1 107 ? 1.945 9.472 -9.938 1.00 79.38 107 ILE A O 1
ATOM 856 N N . GLN A 1 108 ? 0.322 8.101 -10.670 1.00 76.62 108 GLN A N 1
ATOM 857 C CA . GLN A 1 108 ? 0.590 7.059 -9.668 1.00 76.62 108 GLN A CA 1
ATOM 858 C C . GLN A 1 108 ? 1.995 6.476 -9.834 1.00 76.62 108 GLN A C 1
ATOM 860 O O . GLN A 1 108 ? 2.739 6.397 -8.858 1.00 76.62 108 GLN A O 1
ATOM 865 N N . SER A 1 109 ? 2.385 6.149 -11.069 1.00 76.19 109 SER A N 1
ATOM 866 C CA . SER A 1 109 ? 3.715 5.595 -11.350 1.00 76.19 109 SER A 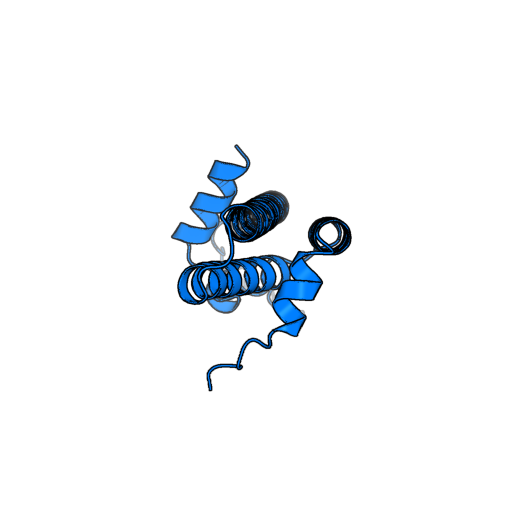CA 1
ATOM 867 C C . SER A 1 109 ? 4.844 6.567 -10.983 1.00 76.19 109 SER A C 1
ATOM 869 O O . SER A 1 109 ? 5.859 6.163 -10.417 1.00 76.19 109 SER A O 1
ATOM 871 N N . HIS A 1 110 ? 4.646 7.865 -11.231 1.00 79.00 110 HIS A N 1
ATOM 872 C CA . HIS A 1 110 ? 5.603 8.908 -10.878 1.00 79.00 110 HIS A CA 1
ATOM 873 C C . HIS A 1 110 ? 5.750 9.040 -9.358 1.00 79.00 110 HIS A C 1
ATOM 875 O O . HIS A 1 110 ? 6.863 9.098 -8.840 1.00 79.00 110 HIS A O 1
ATOM 881 N N . ARG A 1 111 ? 4.633 9.003 -8.624 1.00 81.62 111 ARG A N 1
ATOM 882 C CA . ARG A 1 111 ? 4.637 9.058 -7.159 1.00 81.62 111 ARG A CA 1
ATOM 883 C C . ARG A 1 111 ? 5.376 7.875 -6.533 1.00 81.62 111 ARG A C 1
ATOM 885 O O . ARG A 1 111 ? 6.145 8.077 -5.600 1.00 81.62 111 ARG A O 1
ATOM 892 N N . TRP A 1 112 ? 5.161 6.658 -7.031 1.00 83.25 112 TRP A N 1
ATOM 893 C CA . TRP A 1 112 ? 5.847 5.469 -6.509 1.00 83.25 112 TRP A CA 1
ATOM 894 C C . TRP A 1 112 ? 7.361 5.535 -6.718 1.00 83.25 112 TRP A C 1
ATOM 896 O O . TRP A 1 112 ? 8.121 5.107 -5.852 1.00 83.25 112 TRP A O 1
ATOM 906 N N . LEU A 1 113 ? 7.806 6.132 -7.826 1.00 78.19 113 LEU A N 1
ATOM 907 C CA . LEU A 1 113 ? 9.226 6.364 -8.080 1.00 78.19 113 LEU A CA 1
ATOM 908 C C . LEU A 1 113 ? 9.837 7.385 -7.113 1.00 78.19 113 LEU A C 1
ATOM 910 O O . LEU A 1 113 ? 10.944 7.147 -6.645 1.00 78.19 113 LEU A O 1
ATOM 914 N N . LEU A 1 114 ? 9.113 8.458 -6.774 1.00 82.31 114 LEU A N 1
ATOM 915 C CA . LEU 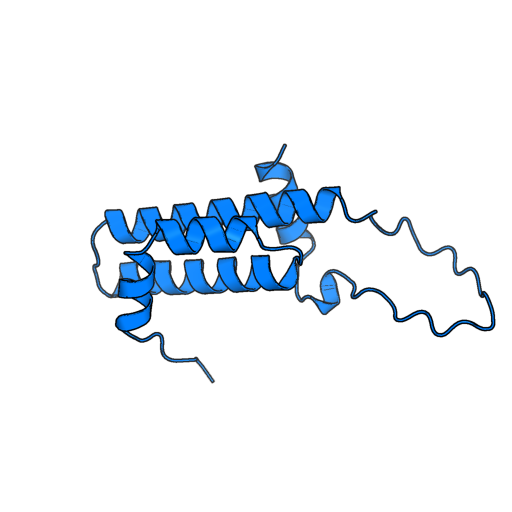A 1 114 ? 9.559 9.471 -5.803 1.00 82.31 114 LEU A CA 1
ATOM 916 C C . LEU A 1 114 ? 9.630 8.940 -4.364 1.00 82.31 114 LEU A C 1
ATOM 918 O O . LEU A 1 114 ? 10.476 9.354 -3.586 1.00 82.31 114 LEU A O 1
ATOM 922 N N . ILE A 1 115 ? 8.750 8.010 -3.987 1.00 80.50 115 ILE A N 1
ATOM 923 C CA . ILE A 1 115 ? 8.805 7.368 -2.659 1.00 80.50 115 ILE A CA 1
ATOM 924 C C . ILE A 1 115 ? 10.043 6.461 -2.531 1.00 80.50 115 ILE A C 1
ATOM 926 O O . ILE A 1 115 ? 10.499 6.171 -1.427 1.00 80.50 115 ILE A O 1
ATOM 930 N N . ASN A 1 116 ? 10.577 5.998 -3.661 1.00 69.00 116 ASN A N 1
ATOM 931 C CA . ASN A 1 116 ? 11.739 5.120 -3.734 1.00 69.00 116 ASN A CA 1
ATOM 932 C C . ASN A 1 116 ? 13.039 5.870 -4.113 1.00 69.00 116 ASN A C 1
ATOM 934 O O . ASN A 1 116 ? 14.060 5.218 -4.331 1.00 69.00 116 ASN A O 1
ATOM 938 N N . SER A 1 117 ? 13.011 7.196 -4.287 1.00 55.69 117 SER A N 1
ATOM 939 C CA . SER A 1 117 ? 14.189 8.010 -4.639 1.00 55.69 117 SER A CA 1
ATOM 940 C C . SER A 1 117 ? 14.896 8.572 -3.420 1.00 55.69 117 SER A C 1
ATOM 942 O O . SER A 1 117 ? 14.171 9.008 -2.500 1.00 55.69 117 SER A O 1
#

Secondary structure (DSSP, 8-state):
------HHHHHHHHSHHHHHHHHHT--SHHHHHHHHHHHHHHHHHHHHTT--HHHHHHHHHHHHHHHHHHHHHHHHS------------S----PPPPTTTTT--HHHHHHHHHHT-

Radius of gyration: 17.41 Å; chains: 1; bounding box: 35×24×56 Å

Foldseek 3Di:
DDDDDDPVVLVVLVVLVVLLVVLVPDLDLLVLVVQLVSLVVQLVVCVVVVPDPVSNVSSVVSNLSSLLSSLVNLVVPPDPDDPPVPPDPDDPDPDDDDCVNSVHDPVSNVVSVVSND